Protein AF-E3GIC7-F1 (afdb_monomer_lite)

Foldseek 3Di:
DPPDDDPVPDPDDDKQKAWDPDPVDDTDVVVNVVSVVVVVCCCPPPVHDDDPDKDKDWDWDDDPPDTDITIMMMD

Structure (mmCIF, N/CA/C/O backbone):
data_AF-E3GIC7-F1
#
_entry.id   AF-E3GIC7-F1
#
loop_
_atom_site.group_PDB
_atom_site.id
_atom_site.type_symbol
_atom_site.label_atom_id
_atom_site.label_alt_id
_atom_site.label_comp_id
_atom_site.label_asym_id
_atom_site.label_entity_id
_atom_site.label_seq_id
_atom_site.pdbx_PDB_ins_code
_atom_site.Cartn_x
_atom_site.Cartn_y
_atom_site.Cartn_z
_atom_site.occupancy
_atom_site.B_iso_or_equiv
_atom_site.auth_seq_id
_atom_site.auth_comp_id
_atom_site.auth_asym_id
_atom_site.auth_atom_id
_atom_site.pdbx_PDB_model_num
ATOM 1 N N . MET A 1 1 ? -8.442 12.640 28.017 1.00 41.84 1 MET A N 1
ATOM 2 C CA . MET A 1 1 ? -8.030 11.223 27.999 1.00 41.84 1 MET A CA 1
ATOM 3 C C . MET A 1 1 ? -7.063 11.063 26.842 1.00 41.84 1 MET A C 1
ATOM 5 O O . MET A 1 1 ? -7.458 11.342 25.720 1.00 41.84 1 MET A O 1
ATOM 9 N N . ASN A 1 2 ? -5.796 10.744 27.117 1.00 52.62 2 ASN A N 1
ATOM 10 C CA . ASN A 1 2 ? -4.857 10.334 26.074 1.00 52.62 2 ASN A CA 1
ATOM 11 C C . ASN A 1 2 ? -5.111 8.848 25.824 1.00 52.62 2 ASN A C 1
ATOM 13 O O . ASN A 1 2 ? -4.557 8.018 26.538 1.00 52.62 2 ASN A O 1
ATOM 17 N N . ASP A 1 3 ? -5.966 8.522 24.855 1.00 67.62 3 ASP A N 1
ATOM 18 C CA . ASP A 1 3 ? -6.002 7.162 24.315 1.00 67.62 3 ASP A CA 1
ATOM 19 C C . ASP A 1 3 ? -4.725 6.961 23.500 1.00 67.62 3 ASP A C 1
ATOM 21 O O . ASP A 1 3 ? -4.622 7.320 22.323 1.00 67.62 3 ASP A O 1
ATOM 25 N N . GLN A 1 4 ? -3.693 6.466 24.177 1.00 82.62 4 GLN A N 1
ATOM 26 C CA . GLN A 1 4 ? -2.455 6.070 23.537 1.00 82.62 4 GLN A CA 1
ATOM 27 C C . GLN A 1 4 ? -2.707 4.758 22.801 1.00 82.62 4 GLN A C 1
ATOM 29 O O . GLN A 1 4 ? -2.936 3.720 23.409 1.00 82.62 4 GLN A O 1
ATOM 34 N N . PHE A 1 5 ? -2.664 4.819 21.475 1.00 88.12 5 PHE A N 1
ATOM 35 C CA . PHE A 1 5 ? -2.747 3.639 20.624 1.00 88.12 5 PHE A CA 1
ATOM 36 C C . PHE A 1 5 ? -1.635 2.639 20.946 1.00 88.12 5 PHE A C 1
ATOM 38 O O . PHE A 1 5 ? -0.460 3.017 20.971 1.00 88.12 5 PHE A O 1
ATOM 45 N N . SER A 1 6 ? -2.014 1.373 21.123 1.00 91.12 6 SER A N 1
ATOM 46 C CA . SER A 1 6 ? -1.093 0.254 21.285 1.00 91.12 6 SER A CA 1
ATOM 47 C C . SER A 1 6 ? -1.174 -0.694 20.092 1.00 91.12 6 SER A C 1
ATOM 49 O O . SER A 1 6 ? -2.253 -1.009 19.594 1.00 91.12 6 SER A O 1
ATOM 51 N N . LEU A 1 7 ? -0.021 -1.210 19.658 1.00 91.06 7 LEU A N 1
ATOM 52 C CA . LEU A 1 7 ? 0.025 -2.273 18.648 1.00 91.06 7 LEU A CA 1
ATOM 53 C C . LEU A 1 7 ? -0.612 -3.576 19.153 1.00 91.06 7 LEU A C 1
ATOM 55 O O . LEU A 1 7 ? -1.081 -4.367 18.342 1.00 91.06 7 LEU A O 1
ATOM 59 N N . SER A 1 8 ? -0.679 -3.780 20.473 1.00 92.00 8 SER A N 1
ATOM 60 C CA . SER A 1 8 ? -1.351 -4.938 21.075 1.00 92.00 8 SER A CA 1
ATOM 61 C C . SER A 1 8 ? -2.865 -4.957 20.830 1.00 92.00 8 SER A C 1
ATOM 63 O O . SER A 1 8 ? -3.470 -6.019 20.936 1.00 92.00 8 SER A O 1
ATOM 65 N N . ASP A 1 9 ? -3.468 -3.814 20.480 1.00 90.38 9 ASP A N 1
ATOM 66 C CA . ASP A 1 9 ? -4.906 -3.697 20.197 1.00 90.38 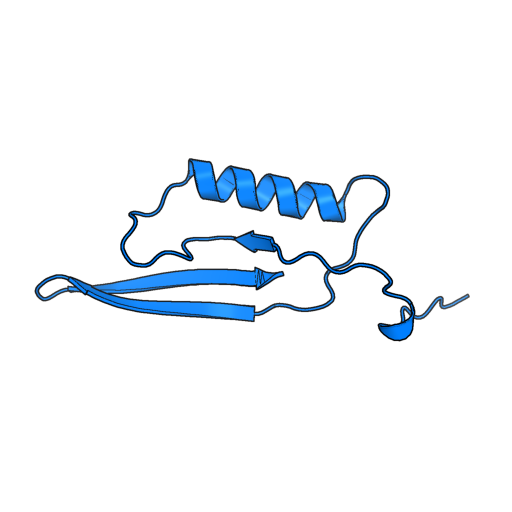9 ASP A CA 1
ATOM 67 C C . ASP A 1 9 ? -5.247 -4.036 18.731 1.00 90.38 9 ASP A C 1
ATOM 69 O O . ASP A 1 9 ? -6.415 -4.062 18.335 1.00 90.38 9 ASP A O 1
ATOM 73 N N . VAL A 1 10 ? -4.236 -4.278 17.888 1.00 92.88 10 VAL A N 1
ATOM 74 C CA . VAL A 1 10 ? -4.417 -4.555 16.459 1.00 92.88 10 VAL A CA 1
ATOM 75 C C . VAL A 1 10 ? -4.836 -6.012 16.255 1.00 92.88 10 VAL A C 1
ATOM 77 O O . VAL A 1 10 ? -4.017 -6.924 16.291 1.00 92.88 10 VAL A O 1
ATOM 80 N N . GLY A 1 11 ? -6.125 -6.230 15.986 1.00 95.00 11 GLY A N 1
ATOM 81 C CA . GLY A 1 11 ? -6.674 -7.560 15.684 1.00 95.00 11 GLY A CA 1
ATOM 82 C C . GLY A 1 11 ? -6.597 -7.977 14.209 1.00 95.00 11 GLY A C 1
ATOM 83 O O . GLY A 1 11 ? -6.815 -9.142 13.889 1.00 95.00 11 GLY A O 1
ATOM 84 N N . TYR A 1 12 ? -6.314 -7.041 13.299 1.00 95.19 12 TYR A N 1
ATOM 85 C CA . TYR A 1 12 ? -6.260 -7.299 11.860 1.00 95.19 12 TYR A CA 1
ATOM 86 C C . TYR A 1 12 ? -5.207 -6.421 11.187 1.00 95.19 12 TYR A C 1
ATOM 88 O O . TYR A 1 12 ? -5.149 -5.215 11.426 1.00 95.19 12 TYR A O 1
ATOM 96 N N . VAL A 1 13 ? -4.401 -7.033 10.319 1.00 95.69 13 VAL A N 1
ATOM 97 C CA . VAL A 1 13 ? -3.358 -6.363 9.538 1.00 95.69 13 VAL A CA 1
ATOM 98 C C . VAL A 1 13 ? -3.597 -6.655 8.066 1.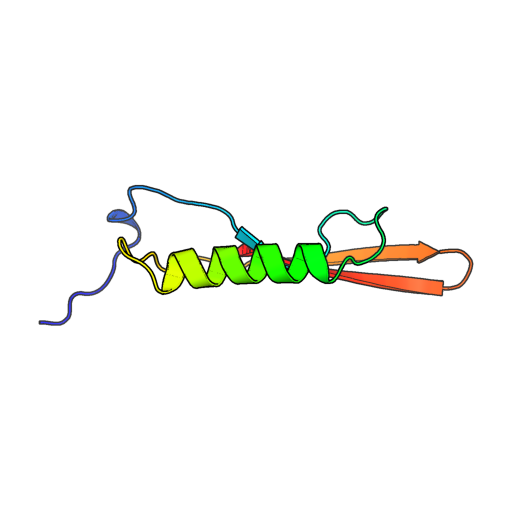00 95.69 13 VAL A C 1
ATOM 100 O O . VAL A 1 13 ? -3.844 -7.796 7.680 1.00 95.69 13 VAL A O 1
ATOM 103 N N . TYR A 1 14 ? -3.496 -5.620 7.240 1.00 96.12 14 TYR A N 1
ATOM 104 C CA . TYR A 1 14 ? -3.596 -5.733 5.795 1.00 96.12 14 TYR A CA 1
ATOM 105 C C . TYR A 1 14 ? -2.444 -4.981 5.143 1.00 96.12 14 TYR A C 1
ATOM 107 O O . TYR A 1 14 ? -2.243 -3.807 5.434 1.00 96.12 14 TYR A O 1
ATOM 115 N N . ARG A 1 15 ? -1.704 -5.669 4.270 1.00 96.88 15 ARG A N 1
ATOM 116 C CA . ARG A 1 15 ? -0.539 -5.128 3.564 1.00 96.88 15 ARG A CA 1
ATOM 117 C C . ARG A 1 15 ? -1.007 -4.416 2.297 1.00 96.88 15 ARG A C 1
ATOM 119 O O . ARG A 1 15 ? -1.570 -5.064 1.412 1.00 96.88 15 ARG A O 1
ATOM 126 N N . VAL A 1 16 ? -0.758 -3.113 2.185 1.00 97.88 16 VAL A N 1
ATOM 127 C CA . VAL A 1 16 ? -1.065 -2.336 0.973 1.00 97.88 16 VAL A CA 1
ATOM 128 C C . VAL A 1 16 ? 0.228 -1.967 0.264 1.00 97.88 16 VAL A C 1
ATOM 130 O O . VAL A 1 16 ? 1.057 -1.238 0.798 1.00 97.88 16 VAL A O 1
ATOM 133 N N . ILE A 1 17 ? 0.390 -2.454 -0.963 1.00 97.81 17 ILE A N 1
ATOM 134 C CA . ILE A 1 17 ? 1.540 -2.146 -1.816 1.00 97.81 17 ILE A CA 1
ATOM 135 C C . ILE A 1 17 ? 1.161 -1.004 -2.760 1.00 97.81 17 ILE A C 1
ATOM 137 O O . ILE A 1 17 ? 0.147 -1.094 -3.450 1.00 97.81 17 ILE A O 1
ATOM 141 N N . VAL A 1 18 ? 1.982 0.045 -2.810 1.00 97.69 18 VAL A N 1
ATOM 142 C CA . VAL A 1 18 ? 1.834 1.193 -3.713 1.00 97.69 18 VAL A CA 1
ATOM 143 C C . VAL A 1 18 ? 3.105 1.356 -4.539 1.00 97.69 18 VAL A C 1
ATOM 145 O O . VAL A 1 18 ? 4.187 1.548 -3.986 1.00 97.69 18 VAL A O 1
ATOM 148 N N . GLY A 1 19 ? 2.973 1.329 -5.862 1.00 95.12 19 GLY A N 1
ATOM 149 C CA . GLY A 1 19 ? 4.091 1.417 -6.801 1.00 95.12 19 GLY A CA 1
ATOM 150 C C . GLY A 1 19 ? 4.308 0.113 -7.562 1.00 95.12 19 GLY A C 1
ATOM 151 O O . GLY A 1 19 ? 3.425 -0.751 -7.607 1.00 95.12 19 GLY A O 1
ATOM 152 N N . ASN A 1 20 ? 5.480 -0.012 -8.188 1.00 92.94 20 ASN A N 1
ATOM 153 C CA . ASN A 1 20 ? 5.783 -1.162 -9.029 1.00 92.94 20 ASN A CA 1
ATOM 154 C C . ASN A 1 20 ? 6.589 -2.220 -8.266 1.00 92.94 20 ASN A C 1
ATOM 156 O O . ASN A 1 20 ? 7.798 -2.099 -8.079 1.00 92.94 20 ASN A O 1
ATOM 160 N N . ASP A 1 21 ? 5.875 -3.244 -7.817 1.00 92.06 21 ASP A N 1
ATOM 161 C CA . ASP A 1 21 ? 6.368 -4.380 -7.045 1.00 92.06 21 ASP A CA 1
ATOM 162 C C . ASP A 1 21 ? 6.776 -5.579 -7.908 1.00 92.06 21 ASP A C 1
ATOM 164 O O . ASP A 1 21 ? 7.287 -6.563 -7.380 1.00 92.06 21 ASP A O 1
ATOM 168 N N . ILE A 1 22 ? 6.576 -5.492 -9.227 1.00 90.56 22 ILE A N 1
ATOM 169 C CA . ILE A 1 22 ? 6.951 -6.533 -10.183 1.00 90.56 22 ILE A CA 1
ATOM 170 C C . ILE A 1 22 ? 7.974 -5.931 -11.157 1.00 90.56 22 ILE A C 1
ATOM 172 O O . ILE A 1 22 ? 7.586 -5.170 -12.046 1.00 90.56 22 ILE A O 1
ATOM 176 N N . PRO A 1 23 ? 9.273 -6.233 -10.990 1.00 84.00 23 PRO A N 1
ATOM 177 C CA . PRO A 1 23 ? 10.340 -5.606 -11.765 1.00 84.00 23 PRO A CA 1
ATOM 178 C C . PRO A 1 23 ? 10.209 -5.811 -13.281 1.00 84.00 23 PRO A C 1
ATOM 180 O O . PRO A 1 23 ? 10.563 -4.939 -14.068 1.00 84.00 23 PRO A O 1
ATOM 183 N N . GLU A 1 24 ? 9.680 -6.951 -13.714 1.00 83.12 24 GLU A N 1
ATOM 184 C CA . GLU A 1 24 ? 9.560 -7.300 -15.132 1.00 83.12 24 GLU A CA 1
ATOM 185 C C . GLU A 1 24 ? 8.362 -6.622 -15.817 1.00 83.12 24 GLU A C 1
ATOM 187 O O . GLU A 1 24 ? 8.217 -6.704 -17.038 1.00 83.12 24 GLU A O 1
ATOM 192 N N . GLN A 1 25 ? 7.489 -5.960 -15.051 1.00 85.38 25 GLN A N 1
ATOM 193 C CA . GLN A 1 25 ? 6.326 -5.251 -15.576 1.00 85.38 25 GLN A CA 1
ATOM 194 C C . GLN A 1 25 ? 6.624 -3.765 -15.733 1.00 85.38 25 GLN A C 1
ATOM 196 O O . GLN A 1 25 ? 7.184 -3.121 -14.846 1.00 85.38 25 GLN A O 1
ATOM 201 N N . GLN A 1 26 ? 6.184 -3.190 -16.852 1.00 84.44 26 GLN A N 1
ATOM 202 C CA . GLN A 1 26 ? 6.231 -1.742 -17.013 1.00 84.44 26 GLN A CA 1
ATOM 203 C C . GLN A 1 26 ? 5.365 -1.055 -15.945 1.00 84.44 26 GLN A C 1
ATOM 205 O O . GLN A 1 26 ? 4.320 -1.595 -15.570 1.00 84.44 26 GLN A O 1
ATOM 210 N N . PRO A 1 27 ? 5.776 0.130 -15.458 1.00 86.50 27 PRO A N 1
ATOM 211 C CA . PRO A 1 27 ? 4.940 0.932 -14.580 1.00 86.50 27 PRO A CA 1
ATOM 212 C C . PRO A 1 27 ? 3.561 1.174 -15.201 1.00 86.50 27 PRO A C 1
ATOM 214 O O . PRO A 1 27 ? 3.452 1.678 -16.316 1.00 86.50 27 PRO A O 1
ATOM 217 N N . ASP A 1 28 ? 2.516 0.819 -14.457 1.00 92.06 28 ASP A N 1
ATOM 218 C CA . ASP A 1 28 ? 1.124 1.039 -14.837 1.00 92.06 28 ASP A CA 1
ATOM 219 C C . ASP A 1 28 ? 0.498 2.056 -13.879 1.00 92.06 28 ASP A C 1
ATOM 221 O O . ASP A 1 28 ? 0.226 1.764 -12.709 1.00 92.06 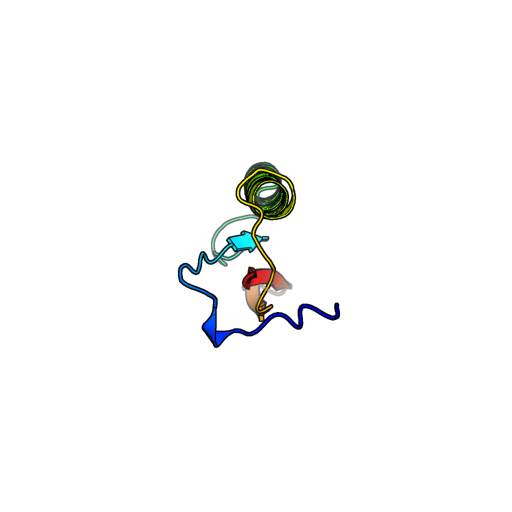28 ASP A O 1
ATOM 225 N N . GLU A 1 29 ? 0.255 3.265 -14.381 1.00 93.56 29 GLU A N 1
ATOM 226 C CA . GLU A 1 29 ? -0.365 4.334 -13.603 1.00 93.56 29 GLU A CA 1
ATOM 227 C C . GLU A 1 29 ? -1.767 3.954 -13.114 1.00 93.56 29 GLU A C 1
ATOM 229 O O . GLU A 1 29 ? -2.130 4.282 -11.985 1.00 93.56 29 GLU A O 1
ATOM 234 N N . ALA A 1 30 ? -2.550 3.209 -13.900 1.00 95.94 30 ALA A N 1
ATOM 235 C CA . ALA A 1 30 ? -3.892 2.795 -13.502 1.00 95.94 30 ALA A CA 1
ATOM 236 C C . ALA A 1 30 ? -3.850 1.791 -12.339 1.00 95.94 30 ALA A C 1
ATOM 238 O O . ALA A 1 30 ? -4.688 1.861 -11.431 1.00 95.94 30 ALA A O 1
ATOM 239 N N . LYS A 1 31 ? -2.861 0.886 -12.323 1.00 94.94 31 LYS A N 1
ATOM 240 C CA . LYS A 1 31 ? -2.583 0.010 -11.170 1.00 94.94 31 LYS A CA 1
ATOM 241 C C . LYS A 1 31 ? -2.232 0.841 -9.936 1.00 94.94 31 LYS A C 1
ATOM 243 O O . LYS A 1 31 ? -2.836 0.630 -8.883 1.00 94.94 31 LYS A O 1
ATOM 248 N N . VAL A 1 32 ? -1.336 1.819 -10.071 1.00 96.1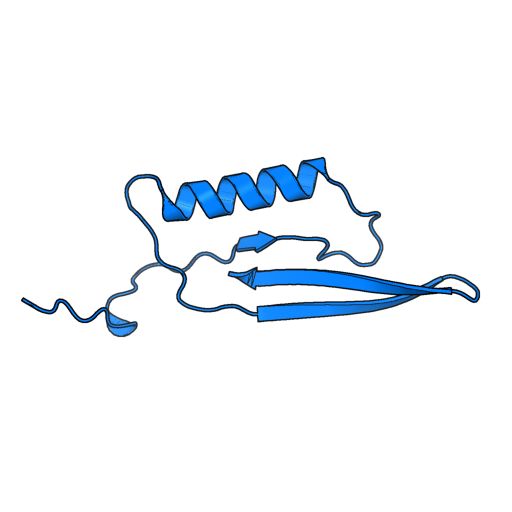9 32 VAL A N 1
ATOM 249 C CA . VAL A 1 32 ? -0.926 2.695 -8.958 1.00 96.19 32 VAL A CA 1
ATOM 250 C C . VAL A 1 32 ? -2.106 3.496 -8.406 1.00 96.19 32 VAL A C 1
ATOM 252 O O . VAL A 1 32 ? -2.281 3.570 -7.190 1.00 96.19 32 VAL A O 1
ATOM 255 N N . GLN A 1 33 ? -2.982 4.023 -9.264 1.00 97.94 33 GLN A N 1
ATOM 256 C CA . GLN A 1 33 ? -4.182 4.734 -8.812 1.00 97.94 33 GLN A CA 1
ATOM 257 C C . GLN A 1 33 ? -5.139 3.828 -8.026 1.00 97.94 33 GLN A C 1
ATOM 259 O O . GLN A 1 33 ? -5.686 4.247 -7.007 1.00 97.94 33 GLN A O 1
ATOM 264 N N . LYS A 1 34 ? -5.306 2.562 -8.432 1.00 98.00 34 LYS A N 1
ATOM 265 C CA . LYS A 1 34 ? -6.113 1.587 -7.675 1.00 98.00 34 LYS A CA 1
ATOM 266 C C . LYS A 1 34 ? -5.491 1.247 -6.319 1.00 98.00 34 LYS A C 1
ATOM 268 O O . LYS A 1 34 ? -6.216 1.146 -5.330 1.00 98.00 34 LYS A O 1
ATOM 273 N N . GLN A 1 35 ? -4.167 1.103 -6.258 1.00 97.81 35 GLN A N 1
ATOM 274 C CA . GLN A 1 35 ? -3.433 0.878 -5.007 1.00 97.81 35 GLN A CA 1
ATOM 275 C C . GLN A 1 35 ? -3.596 2.064 -4.041 1.00 97.81 35 GLN A C 1
ATOM 277 O O . GLN A 1 35 ? -3.925 1.869 -2.871 1.00 97.81 35 GLN A O 1
ATOM 282 N N . LEU A 1 36 ? -3.446 3.296 -4.541 1.00 98.12 36 LEU A N 1
ATOM 283 C CA . LEU A 1 36 ? -3.668 4.521 -3.766 1.00 98.12 36 LEU A CA 1
ATOM 284 C C . LEU A 1 36 ? -5.120 4.651 -3.301 1.00 98.12 36 LEU A C 1
ATOM 286 O O . LEU A 1 36 ? -5.364 5.016 -2.153 1.00 98.12 36 LEU A O 1
ATOM 290 N N . ALA A 1 37 ? -6.089 4.324 -4.159 1.00 98.38 37 ALA A N 1
ATOM 291 C CA . ALA A 1 37 ? -7.500 4.330 -3.792 1.00 98.38 37 ALA A CA 1
ATOM 292 C C . ALA A 1 37 ? -7.785 3.353 -2.643 1.00 98.38 37 ALA A C 1
ATOM 294 O O . ALA A 1 37 ? -8.480 3.718 -1.697 1.00 98.38 37 ALA A O 1
ATOM 295 N N . LEU A 1 38 ? -7.204 2.148 -2.677 1.00 97.94 38 LEU A N 1
ATOM 296 C CA . LEU A 1 38 ? -7.323 1.175 -1.592 1.00 97.94 38 LEU A CA 1
ATOM 297 C C . LEU A 1 38 ? -6.691 1.682 -0.290 1.00 97.94 38 LEU A C 1
ATOM 299 O O . LEU A 1 38 ? -7.337 1.609 0.753 1.00 97.94 38 LEU A O 1
ATOM 303 N N . LEU A 1 39 ? -5.472 2.233 -0.349 1.00 98.12 39 LEU A N 1
ATOM 304 C CA . LEU A 1 39 ? -4.810 2.827 0.817 1.00 98.12 39 LEU A CA 1
ATOM 305 C C . LEU A 1 39 ? -5.674 3.928 1.438 1.00 98.12 39 LEU A C 1
ATOM 307 O O . LEU A 1 39 ? -5.959 3.896 2.632 1.00 98.12 39 LEU A O 1
ATOM 311 N N . ASN A 1 40 ? -6.130 4.875 0.617 1.00 98.00 40 ASN A N 1
ATOM 312 C CA . ASN A 1 40 ? -6.961 5.981 1.074 1.00 98.00 40 ASN A CA 1
ATOM 313 C C . ASN A 1 40 ? -8.268 5.472 1.678 1.00 98.00 40 ASN A C 1
ATOM 315 O O . ASN A 1 40 ? -8.641 5.929 2.754 1.00 98.00 40 ASN A O 1
ATOM 319 N N . ARG A 1 41 ? -8.911 4.477 1.055 1.00 97.69 41 ARG A N 1
ATOM 320 C CA . ARG A 1 41 ? -10.119 3.838 1.585 1.00 97.69 41 ARG A CA 1
ATOM 321 C C . ARG A 1 41 ? -9.902 3.289 2.994 1.00 97.69 41 ARG A C 1
ATOM 323 O O . ARG A 1 41 ? -10.687 3.589 3.888 1.00 97.69 41 ARG A O 1
ATOM 330 N N . CYS A 1 42 ? -8.813 2.548 3.210 1.00 96.81 42 CYS A N 1
ATOM 331 C CA . CYS A 1 42 ? -8.458 1.996 4.521 1.00 96.81 42 CYS A CA 1
ATOM 332 C C . CYS A 1 42 ? -8.250 3.077 5.599 1.00 96.81 42 CYS A C 1
ATOM 334 O O . CYS A 1 42 ? -8.425 2.796 6.783 1.00 96.81 42 CYS A O 1
ATOM 336 N N . LEU A 1 43 ? -7.871 4.299 5.214 1.00 96.88 43 LEU A N 1
ATOM 337 C CA . LEU A 1 43 ? -7.554 5.396 6.136 1.00 96.88 43 LEU A CA 1
ATOM 338 C C . LEU A 1 43 ? -8.699 6.396 6.337 1.00 96.88 43 LEU A C 1
ATOM 340 O O . LEU A 1 43 ? -8.655 7.182 7.287 1.00 96.88 43 LEU A O 1
ATOM 344 N N . THR A 1 44 ? -9.713 6.398 5.472 1.00 97.19 44 THR A N 1
ATOM 345 C CA . THR A 1 44 ? -10.791 7.398 5.500 1.00 97.19 44 THR A CA 1
ATOM 346 C C . THR A 1 44 ? -12.149 6.804 5.856 1.00 97.19 44 THR A C 1
ATOM 348 O O . THR A 1 44 ? -12.869 7.421 6.652 1.00 97.19 44 THR A O 1
ATOM 351 N N . GLU A 1 45 ? -12.478 5.620 5.329 1.00 96.88 45 GLU A N 1
ATOM 352 C CA . GLU A 1 45 ? -13.770 4.950 5.522 1.00 96.88 45 GLU A CA 1
ATOM 353 C C . GLU A 1 45 ? -13.868 4.226 6.877 1.00 96.88 45 GLU A C 1
ATOM 355 O O . GLU A 1 45 ? -12.890 4.107 7.614 1.00 96.88 45 GLU A O 1
ATOM 360 N N . VAL A 1 46 ? -15.079 3.786 7.241 1.00 93.50 46 VAL A N 1
ATOM 361 C CA . VAL A 1 46 ? -15.370 3.098 8.510 1.00 93.50 46 VAL A CA 1
ATOM 362 C C . VAL A 1 46 ? -15.496 1.587 8.262 1.00 93.50 46 VAL A C 1
ATOM 364 O O . VAL A 1 46 ? -16.253 1.201 7.372 1.00 93.50 46 VAL A O 1
ATOM 367 N N . PRO A 1 47 ? -14.834 0.721 9.055 1.00 90.62 47 PRO A N 1
ATOM 368 C CA . PRO A 1 47 ? -13.936 1.041 10.167 1.00 90.62 47 PRO A CA 1
ATOM 369 C C . PRO A 1 47 ? -12.600 1.622 9.686 1.00 90.62 47 PRO A C 1
ATOM 371 O O . PRO A 1 47 ? -11.988 1.110 8.752 1.00 90.62 47 PRO A O 1
ATOM 374 N N . ARG A 1 48 ? -12.137 2.682 10.359 1.00 92.88 48 ARG A N 1
ATOM 375 C CA . ARG A 1 48 ? -10.915 3.392 9.973 1.00 92.88 48 ARG A CA 1
ATOM 376 C C . ARG A 1 48 ? -9.682 2.649 10.470 1.00 92.88 48 ARG A C 1
ATOM 378 O O . ARG A 1 48 ? -9.515 2.462 11.674 1.00 92.88 48 ARG A O 1
ATOM 385 N N . GLY A 1 49 ? -8.808 2.274 9.543 1.00 94.44 49 GLY A N 1
ATOM 386 C CA . GLY A 1 49 ? -7.5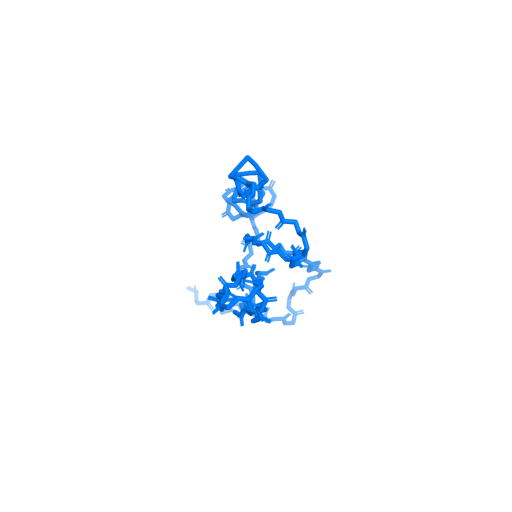05 1.699 9.844 1.00 94.44 49 GLY A CA 1
ATOM 387 C C . GLY A 1 49 ? -6.479 2.738 10.298 1.00 94.44 49 GLY A C 1
ATOM 388 O O . GLY A 1 49 ? -6.719 3.948 10.320 1.00 94.44 49 GLY A O 1
ATOM 389 N N . ARG A 1 50 ? -5.287 2.252 10.644 1.00 95.31 50 ARG A N 1
ATOM 390 C CA . ARG A 1 50 ? -4.121 3.074 10.975 1.00 95.31 50 ARG A CA 1
ATOM 391 C C . ARG A 1 50 ? -2.885 2.450 10.341 1.00 95.31 50 ARG A C 1
ATOM 393 O O . ARG A 1 50 ? -2.736 1.235 10.374 1.00 95.31 50 ARG A O 1
ATOM 400 N N . ILE A 1 51 ? -1.999 3.282 9.799 1.00 96.50 51 ILE A N 1
ATOM 401 C CA . ILE A 1 51 ? -0.677 2.828 9.358 1.00 96.50 51 ILE A CA 1
ATOM 402 C C . ILE A 1 51 ? 0.125 2.445 10.604 1.00 96.50 51 ILE A C 1
ATOM 404 O O . ILE A 1 51 ? 0.340 3.283 11.481 1.00 96.50 51 ILE A O 1
ATOM 408 N N . ILE A 1 52 ? 0.550 1.187 10.675 1.00 95.75 52 ILE A N 1
ATOM 409 C CA . ILE A 1 52 ? 1.366 0.653 11.778 1.00 95.75 52 ILE A CA 1
ATOM 410 C C . ILE A 1 52 ? 2.815 0.375 11.364 1.00 95.75 52 ILE A C 1
ATOM 412 O O . ILE A 1 52 ? 3.659 0.138 12.223 1.00 95.75 52 ILE A O 1
ATOM 416 N N . GLY A 1 53 ? 3.109 0.433 10.063 1.00 96.19 53 GLY A N 1
ATOM 417 C CA . GLY A 1 53 ? 4.437 0.233 9.499 1.00 96.19 53 GLY A CA 1
ATOM 418 C C . GLY A 1 53 ? 4.561 0.865 8.115 1.00 96.19 53 GLY A C 1
ATOM 419 O 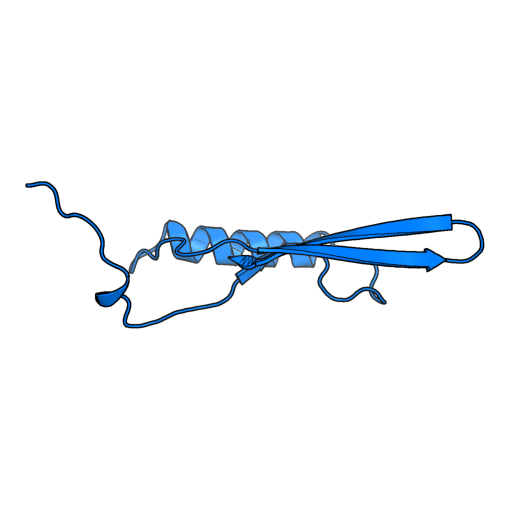O . GLY A 1 53 ? 3.567 1.207 7.481 1.00 96.19 53 GLY A O 1
ATOM 420 N N . GLN A 1 54 ? 5.799 1.061 7.670 1.00 97.75 54 GLN A N 1
ATOM 421 C CA . GLN A 1 54 ? 6.098 1.471 6.303 1.00 97.75 54 GLN A CA 1
ATOM 422 C C . GLN A 1 54 ? 7.423 0.846 5.865 1.00 97.75 54 GLN A C 1
ATOM 424 O O . GLN A 1 54 ? 8.441 1.014 6.536 1.00 97.75 54 GLN A O 1
ATOM 429 N N . GLU A 1 55 ? 7.424 0.183 4.714 1.00 97.88 55 GLU A N 1
ATOM 430 C CA . GLU A 1 55 ? 8.626 -0.372 4.088 1.00 97.88 55 GLU A CA 1
ATOM 431 C C . GLU A 1 55 ? 8.864 0.337 2.751 1.00 97.88 55 GLU A C 1
ATOM 433 O O . GLU A 1 55 ? 7.978 0.376 1.895 1.00 97.88 55 GLU A O 1
ATOM 438 N N . LYS A 1 56 ? 10.060 0.899 2.553 1.00 97.12 56 LYS A N 1
ATOM 439 C CA . LYS A 1 56 ? 10.478 1.474 1.267 1.00 97.12 56 LYS A CA 1
ATOM 440 C C . LYS A 1 56 ? 11.345 0.459 0.545 1.00 97.12 56 LYS A C 1
ATOM 442 O O . LYS A 1 56 ? 12.405 0.098 1.048 1.00 97.12 56 LYS A O 1
ATOM 447 N N . ASN A 1 57 ? 10.900 0.029 -0.624 1.00 97.06 57 ASN A N 1
ATOM 448 C CA . ASN A 1 57 ? 11.541 -1.032 -1.380 1.00 97.06 57 ASN A CA 1
ATOM 449 C C . ASN A 1 57 ? 11.921 -0.539 -2.772 1.00 97.06 57 ASN A C 1
ATOM 451 O O . ASN A 1 57 ? 11.293 0.368 -3.329 1.00 97.06 57 ASN A O 1
ATOM 455 N N . PHE A 1 58 ? 12.958 -1.151 -3.336 1.00 95.06 58 PHE A N 1
ATOM 456 C CA . PHE A 1 58 ? 13.362 -0.885 -4.704 1.00 95.06 58 PHE A CA 1
ATOM 457 C C . PHE A 1 58 ? 14.003 -2.105 -5.363 1.00 95.06 58 PHE A C 1
ATOM 459 O O . PHE A 1 58 ? 14.586 -2.956 -4.693 1.00 95.06 58 PHE A O 1
ATOM 466 N N . TYR A 1 59 ? 13.931 -2.136 -6.689 1.00 93.75 59 TYR A N 1
ATOM 467 C CA . TYR A 1 59 ? 14.685 -3.038 -7.549 1.00 93.75 59 TYR A CA 1
ATOM 468 C C . TYR A 1 59 ? 15.657 -2.229 -8.405 1.00 93.75 59 TYR A C 1
ATOM 470 O O . TYR A 1 59 ? 15.322 -1.141 -8.881 1.00 93.75 59 TYR A O 1
ATOM 478 N N . LEU A 1 60 ? 16.856 -2.773 -8.605 1.00 92.50 60 LEU A N 1
ATOM 479 C CA . LEU A 1 60 ? 17.815 -2.290 -9.594 1.00 92.50 60 LEU A CA 1
ATOM 480 C C . LEU A 1 60 ? 17.774 -3.239 -10.784 1.00 92.50 60 LEU A C 1
ATOM 482 O O . LEU A 1 60 ? 18.111 -4.414 -10.645 1.00 92.50 60 LEU A O 1
ATOM 486 N N . LEU A 1 61 ? 17.362 -2.729 -11.938 1.00 89.88 61 LEU A N 1
ATOM 487 C CA . LEU A 1 61 ? 17.292 -3.493 -13.174 1.00 89.88 61 LEU A CA 1
ATOM 488 C C . LEU A 1 61 ? 18.317 -2.978 -14.168 1.00 89.88 61 LEU A C 1
ATOM 490 O O . LEU A 1 61 ? 18.418 -1.775 -14.399 1.00 89.88 61 LEU A O 1
ATOM 494 N N . ASN A 1 62 ? 19.040 -3.906 -14.782 1.00 90.00 62 ASN A N 1
ATOM 495 C CA . ASN A 1 62 ? 19.943 -3.611 -15.884 1.00 90.00 62 ASN A CA 1
ATOM 496 C C . ASN A 1 62 ? 19.220 -3.968 -17.184 1.00 90.00 62 ASN A C 1
ATOM 498 O O . ASN A 1 62 ? 18.980 -5.144 -17.458 1.00 90.00 62 ASN A O 1
ATOM 502 N N . ILE A 1 63 ? 18.838 -2.953 -17.957 1.00 86.38 63 ILE A N 1
ATOM 503 C CA . ILE A 1 63 ? 18.144 -3.102 -19.239 1.00 86.38 63 ILE A CA 1
ATOM 504 C C . ILE A 1 63 ? 19.076 -2.570 -20.327 1.00 86.38 63 ILE A C 1
ATOM 506 O O . ILE A 1 63 ? 19.184 -1.363 -20.545 1.00 86.38 63 ILE A O 1
ATOM 510 N N . GLY A 1 64 ? 19.790 -3.482 -20.990 1.00 88.31 64 GLY A N 1
ATOM 511 C CA . GLY A 1 64 ? 20.890 -3.112 -21.881 1.00 88.31 64 GLY A CA 1
ATOM 512 C C . GLY A 1 64 ? 21.995 -2.395 -21.102 1.00 88.31 64 GLY A C 1
ATOM 513 O O . GLY A 1 64 ? 22.482 -2.917 -20.103 1.00 88.31 64 GLY A O 1
ATOM 514 N N . GLU A 1 65 ? 22.357 -1.190 -21.540 1.00 92.25 65 GLU A N 1
ATOM 515 C CA . GLU A 1 65 ? 23.343 -0.329 -20.864 1.00 92.25 65 GLU A CA 1
ATOM 516 C C . GLU A 1 65 ? 22.709 0.641 -19.851 1.00 92.25 65 GLU A C 1
ATOM 518 O O . GLU A 1 65 ? 23.407 1.439 -19.224 1.00 92.25 65 GLU A O 1
ATOM 523 N N . HIS A 1 66 ? 21.385 0.593 -19.672 1.00 88.25 66 HIS A N 1
ATOM 524 C CA . HIS A 1 66 ? 20.673 1.468 -18.749 1.00 88.25 66 HIS A CA 1
ATOM 525 C C . HIS A 1 66 ? 20.404 0.775 -17.414 1.00 88.25 66 HIS A C 1
ATOM 527 O O . HIS A 1 66 ? 19.933 -0.363 -17.367 1.00 88.25 66 HIS A O 1
ATOM 533 N N . GLN A 1 67 ? 20.633 1.506 -16.322 1.00 90.25 67 GLN A N 1
ATOM 534 C CA . GLN A 1 67 ? 20.179 1.114 -14.995 1.00 90.25 67 GLN A CA 1
ATOM 535 C C . GLN A 1 67 ? 18.842 1.792 -14.697 1.00 90.25 67 GLN A C 1
ATOM 537 O O . GLN A 1 67 ? 18.736 3.019 -14.708 1.00 90.25 67 GLN A O 1
ATOM 542 N N . VAL A 1 68 ? 17.823 0.988 -14.416 1.00 89.94 68 VAL A N 1
ATOM 543 C CA . VAL A 1 68 ? 16.488 1.452 -14.039 1.00 89.94 68 VAL A CA 1
ATOM 544 C C . VAL A 1 68 ? 16.260 1.138 -12.568 1.00 89.94 68 VAL A C 1
ATOM 546 O O . VAL A 1 68 ? 16.467 0.011 -12.118 1.00 89.94 68 VAL A O 1
ATOM 549 N N . VAL A 1 69 ? 15.823 2.147 -11.816 1.00 90.25 69 VAL A N 1
ATOM 550 C CA . VAL A 1 69 ? 15.405 1.987 -10.423 1.00 90.25 69 VAL A CA 1
ATOM 551 C C . VAL A 1 69 ? 13.889 1.928 -10.390 1.00 90.25 69 VAL A C 1
ATOM 553 O O . VAL A 1 69 ? 13.215 2.867 -10.809 1.00 90.25 69 VAL A O 1
ATOM 556 N N . MET A 1 70 ? 13.354 0.836 -9.864 1.00 92.38 70 MET A N 1
ATOM 557 C CA . MET A 1 70 ? 11.920 0.680 -9.650 1.00 92.38 70 MET A CA 1
ATOM 558 C C . MET A 1 70 ? 11.632 0.727 -8.166 1.00 92.38 70 MET A C 1
ATOM 560 O O . MET A 1 70 ? 12.334 0.084 -7.397 1.00 92.38 70 MET A O 1
ATOM 564 N N . GLN A 1 71 ? 10.628 1.501 -7.761 1.00 93.00 71 GLN A N 1
ATOM 565 C CA . GLN A 1 71 ? 10.322 1.740 -6.355 1.00 93.00 71 GLN A CA 1
ATOM 566 C C . GLN A 1 71 ? 8.871 1.401 -6.040 1.00 93.00 71 GLN A C 1
ATOM 568 O O . GLN A 1 71 ? 7.963 1.629 -6.846 1.00 93.00 71 GLN A O 1
ATOM 573 N N . TYR A 1 72 ? 8.666 0.902 -4.828 1.00 96.81 72 TYR A N 1
ATOM 574 C CA . TYR A 1 72 ? 7.349 0.730 -4.240 1.00 96.81 72 TYR A CA 1
ATOM 575 C C . TYR A 1 72 ? 7.426 0.887 -2.722 1.00 96.81 72 TYR A C 1
ATOM 577 O O . TYR A 1 72 ? 8.474 0.714 -2.093 1.00 96.81 72 TYR A O 1
ATOM 585 N N . ILE A 1 73 ? 6.295 1.239 -2.130 1.00 98.06 73 ILE A N 1
ATOM 586 C CA . ILE A 1 73 ? 6.129 1.373 -0.690 1.00 98.06 73 ILE A CA 1
ATOM 587 C C . ILE A 1 73 ? 5.085 0.369 -0.243 1.00 98.06 73 ILE A C 1
ATOM 589 O O . ILE A 1 73 ? 4.081 0.151 -0.921 1.00 98.06 73 ILE A O 1
ATOM 593 N N . VAL A 1 74 ? 5.327 -0.229 0.911 1.00 98.12 74 VAL A N 1
ATOM 594 C CA . VAL A 1 74 ? 4.352 -1.070 1.583 1.00 98.12 74 VAL A CA 1
ATOM 595 C C . VAL A 1 74 ? 3.917 -0.394 2.868 1.00 98.12 74 VAL A C 1
ATOM 597 O O . VAL A 1 74 ? 4.764 0.080 3.627 1.00 98.12 74 VAL A O 1
ATOM 600 N N . TYR A 1 75 ? 2.606 -0.355 3.076 1.00 97.75 75 TYR A N 1
ATOM 601 C CA . TYR A 1 75 ? 1.932 0.115 4.281 1.00 97.75 75 TYR A CA 1
ATOM 602 C C . TYR A 1 75 ? 1.243 -1.044 5.003 1.00 97.75 75 TYR A C 1
ATOM 604 O O . TYR A 1 75 ? 0.802 -1.992 4.303 1.00 97.75 75 TYR A O 1
#

Radius of gyration: 16.19 Å; chains: 1; bounding box: 39×19×50 Å

pLDDT: mean 92.09, std 9.03, range [41.84, 98.38]

Organism: NCBI:txid53442

Sequence (75 aa):
MNDQFSLSDVGYVYRVIVGNDIPEQQPDEAKVQKQLALLNRCLTEVPRGRIIGQEKNFYLLNIGEHQVVMQYIVY

Secondary structure (DSSP, 8-state):
------GGG-------EEE---TTSPP-HHHHHHHHHHHHHHHHSSSP------EEEEEEEEETTEEEEEEEEE-